Protein AF-A2GH22-F1 (afdb_monomer_lite)

InterPro domains:
  IPR027417 P-loop containing nucleoside triphosphate hydrolase [G3DSA:3.40.50.300] (2-87)
  IPR027417 P-loop containing nucleoside triphosphate hydrolase [SSF52540] (14-81)

Structure (mmCIF, N/CA/C/O backbone):
data_AF-A2GH22-F1
#
_entry.id   AF-A2GH22-F1
#
loop_
_atom_site.group_PDB
_atom_site.id
_atom_site.type_symbol
_atom_site.label_atom_id
_atom_site.label_alt_id
_atom_site.label_comp_id
_atom_site.label_asym_id
_atom_site.label_entity_id
_atom_site.label_seq_id
_atom_site.pdbx_PDB_ins_code
_atom_site.Cartn_x
_atom_site.Cartn_y
_atom_site.Cartn_z
_atom_site.occupancy
_atom_site.B_iso_or_equiv
_atom_site.auth_seq_id
_atom_site.auth_comp_id
_atom_site.auth_asym_id
_atom_site.auth_atom_id
_atom_site.pdbx_PDB_model_num
ATOM 1 N N . MET A 1 1 ? -22.115 -26.034 -25.416 1.00 65.81 1 MET A N 1
ATOM 2 C CA . MET A 1 1 ? -21.297 -27.022 -24.655 1.00 65.81 1 MET A CA 1
ATOM 3 C C . MET A 1 1 ? -20.200 -26.352 -23.821 1.00 65.81 1 MET A C 1
ATOM 5 O O . MET A 1 1 ? -19.959 -26.804 -22.709 1.00 65.81 1 MET A O 1
ATOM 9 N N . LEU A 1 2 ? -19.567 -25.279 -24.317 1.00 79.56 2 LEU A N 1
ATOM 10 C CA . LEU A 1 2 ? -18.531 -24.520 -23.602 1.00 79.56 2 LEU A CA 1
ATOM 11 C C . LEU A 1 2 ? -19.093 -23.673 -22.444 1.00 79.56 2 LEU A C 1
ATOM 13 O O . LEU A 1 2 ? -18.589 -23.740 -21.332 1.00 79.56 2 LEU A O 1
ATOM 17 N N . GLU A 1 3 ? -20.215 -22.991 -22.674 1.00 86.94 3 GLU A N 1
ATOM 18 C CA . GLU A 1 3 ? -20.905 -22.173 -21.661 1.00 86.94 3 GLU A CA 1
ATOM 19 C C . GLU A 1 3 ? -21.312 -22.981 -20.427 1.00 86.94 3 GLU A C 1
ATOM 21 O O . GLU A 1 3 ? -21.171 -22.522 -19.302 1.00 86.94 3 GLU A O 1
ATOM 26 N N . LYS A 1 4 ? -21.741 -24.234 -20.625 1.00 89.12 4 LYS A N 1
ATOM 27 C CA . LYS A 1 4 ? -22.093 -25.135 -19.521 1.00 89.12 4 LYS A CA 1
ATOM 28 C C . LYS A 1 4 ? -20.871 -25.492 -18.666 1.00 89.12 4 LYS A C 1
ATOM 30 O O . LYS A 1 4 ? -20.987 -25.596 -17.453 1.00 89.12 4 LYS A O 1
ATOM 35 N N . LYS A 1 5 ? -19.696 -25.638 -19.293 1.00 90.56 5 LYS A N 1
ATOM 36 C CA . LYS A 1 5 ? -18.432 -25.867 -18.579 1.00 90.56 5 LYS A CA 1
ATOM 37 C C . LYS A 1 5 ? -17.989 -24.625 -17.806 1.00 90.56 5 LYS A C 1
ATOM 39 O O . LYS A 1 5 ? -17.493 -24.777 -16.698 1.00 90.56 5 LYS A O 1
ATOM 44 N N . PHE A 1 6 ? -18.181 -23.427 -18.359 1.00 91.88 6 PHE A N 1
ATOM 45 C CA . PHE A 1 6 ? -17.897 -22.176 -17.648 1.00 91.88 6 PHE A CA 1
ATOM 46 C C . PHE A 1 6 ? -18.838 -21.979 -16.462 1.00 91.88 6 PHE A C 1
ATOM 48 O O . PHE A 1 6 ? -18.357 -21.783 -15.355 1.00 91.88 6 PHE A O 1
ATOM 55 N N . ALA A 1 7 ? -20.139 -22.209 -16.643 1.00 92.12 7 ALA A N 1
ATOM 56 C CA . ALA A 1 7 ? -21.105 -22.162 -15.549 1.00 92.12 7 ALA A CA 1
ATOM 57 C C . ALA A 1 7 ? -20.782 -23.171 -14.428 1.00 92.12 7 ALA A C 1
ATOM 59 O O . ALA A 1 7 ? -20.909 -22.852 -13.248 1.00 92.12 7 ALA A O 1
ATOM 60 N N . ASP A 1 8 ? -20.322 -24.381 -14.769 1.00 94.50 8 ASP A N 1
ATOM 61 C CA . ASP A 1 8 ? -19.878 -25.364 -13.771 1.00 94.50 8 ASP A CA 1
ATOM 62 C C . ASP A 1 8 ? -18.601 -24.927 -13.034 1.00 94.50 8 ASP A C 1
ATOM 64 O O . ASP A 1 8 ? -18.435 -25.237 -11.850 1.00 94.50 8 ASP A O 1
ATOM 68 N N . ILE A 1 9 ? -17.690 -24.221 -13.711 1.00 89.25 9 ILE A N 1
ATOM 69 C CA . ILE A 1 9 ? -16.501 -23.627 -13.087 1.00 89.25 9 ILE A CA 1
ATOM 70 C C . ILE A 1 9 ? -16.928 -22.509 -12.136 1.00 89.25 9 ILE A C 1
ATOM 72 O O . ILE A 1 9 ? -16.561 -22.562 -10.963 1.00 89.25 9 ILE A O 1
ATOM 76 N N . ASP A 1 10 ? -17.760 -21.574 -12.590 1.00 88.31 10 ASP A N 1
ATOM 77 C CA . ASP A 1 10 ? -18.257 -20.466 -11.773 1.00 88.31 10 ASP A CA 1
ATOM 78 C C . ASP A 1 10 ? -18.941 -20.991 -10.515 1.00 88.31 10 ASP A C 1
ATOM 80 O O . ASP A 1 10 ? -18.599 -20.589 -9.407 1.00 88.31 10 ASP A O 1
ATOM 84 N N . LYS A 1 11 ? -19.798 -22.008 -10.653 1.00 94.56 11 LYS A N 1
ATOM 85 C CA . LYS A 1 11 ? -20.489 -22.642 -9.526 1.00 94.56 11 LYS A CA 1
ATOM 86 C C . LYS A 1 11 ? -19.530 -23.317 -8.540 1.00 94.56 11 LYS A C 1
ATOM 88 O O . LYS A 1 11 ? -19.778 -23.332 -7.333 1.00 94.56 11 LYS A O 1
ATOM 93 N N . LYS A 1 12 ? -18.419 -23.893 -9.014 1.00 92.44 12 LYS A N 1
ATOM 94 C CA . LYS A 1 12 ? -17.368 -24.436 -8.132 1.00 92.44 12 LYS A CA 1
ATOM 95 C C . LYS A 1 12 ? -16.658 -23.322 -7.371 1.00 92.44 12 LYS A C 1
ATOM 97 O O . LYS A 1 12 ? -16.458 -23.466 -6.166 1.00 92.44 12 LYS A O 1
ATOM 102 N N . PHE A 1 13 ? -16.322 -22.224 -8.042 1.00 89.50 13 PHE A N 1
ATOM 103 C CA . PHE A 1 13 ? -15.709 -21.061 -7.406 1.00 89.50 13 PHE A 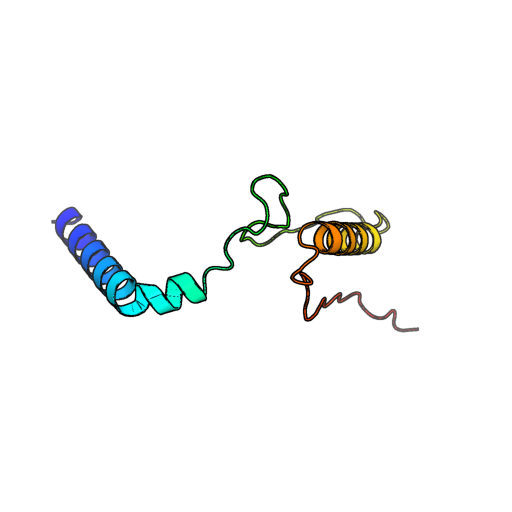CA 1
ATOM 104 C C . PHE A 1 13 ? -16.655 -20.408 -6.399 1.00 89.50 13 PHE A C 1
ATOM 106 O O . PHE A 1 13 ? -16.243 -20.158 -5.272 1.00 89.50 13 PHE A O 1
ATOM 113 N N . GLU A 1 14 ? -17.934 -20.248 -6.730 1.00 91.50 14 GLU A N 1
ATOM 114 C CA . GLU A 1 14 ? -18.965 -19.733 -5.826 1.00 91.50 14 GLU A CA 1
ATOM 115 C C . GLU A 1 14 ? -19.095 -20.591 -4.565 1.00 91.50 14 GLU A C 1
ATOM 117 O O . GLU A 1 14 ? -19.133 -20.076 -3.451 1.00 91.50 14 GLU A O 1
ATOM 122 N N . ASN A 1 15 ? -19.091 -21.919 -4.711 1.00 92.12 15 ASN A N 1
ATOM 123 C CA . ASN A 1 15 ? -19.129 -22.834 -3.573 1.00 92.12 15 ASN A CA 1
ATOM 124 C C . ASN A 1 15 ? -17.889 -22.704 -2.678 1.00 92.12 15 ASN A C 1
ATOM 126 O O . ASN A 1 15 ? -18.007 -22.766 -1.453 1.00 92.12 15 ASN A O 1
ATOM 130 N N . VAL A 1 16 ? -16.701 -22.529 -3.264 1.00 86.56 16 VAL A N 1
ATOM 131 C CA . VAL A 1 16 ? -15.456 -22.312 -2.511 1.00 86.56 16 VAL A CA 1
ATOM 132 C C . VAL A 1 16 ? -15.468 -20.947 -1.822 1.00 86.56 16 VAL A C 1
ATOM 134 O O . VAL A 1 16 ? -15.131 -20.874 -0.640 1.00 86.56 16 VAL A O 1
ATOM 137 N N . LEU A 1 17 ? -15.905 -19.893 -2.515 1.00 82.44 17 LEU A N 1
ATOM 138 C CA . LEU A 1 17 ? -16.057 -18.545 -1.970 1.00 82.44 17 LEU A CA 1
ATOM 139 C C . LEU A 1 17 ? -17.043 -18.542 -0.803 1.00 82.44 17 LEU A C 1
ATOM 141 O O . LEU A 1 17 ? -16.697 -18.067 0.270 1.00 82.44 17 LEU A O 1
ATOM 145 N N . ASN A 1 18 ? -18.220 -19.150 -0.960 1.00 86.06 18 ASN A N 1
ATOM 146 C CA . ASN A 1 18 ? -19.241 -19.220 0.085 1.00 86.06 18 ASN A CA 1
ATOM 147 C C . ASN A 1 18 ? -18.769 -20.023 1.305 1.00 86.06 18 ASN A C 1
ATOM 149 O O . ASN A 1 18 ? -18.923 -19.566 2.437 1.00 86.06 18 ASN A O 1
ATOM 153 N N . LYS A 1 19 ? -18.125 -21.181 1.097 1.00 91.94 19 LYS A N 1
ATOM 154 C CA . LYS A 1 19 ? -17.562 -21.991 2.195 1.00 91.94 19 LYS A CA 1
ATOM 155 C C . LYS A 1 19 ? -16.465 -21.263 2.968 1.00 91.94 19 LYS A C 1
ATOM 157 O O . LYS A 1 19 ? -16.325 -21.473 4.170 1.00 91.94 19 LYS A O 1
ATOM 162 N N . ASN A 1 20 ? -15.688 -20.419 2.292 1.00 85.56 20 ASN A N 1
ATOM 163 C CA . ASN A 1 20 ? -14.568 -19.694 2.890 1.00 85.56 20 ASN A CA 1
ATOM 164 C C . ASN A 1 20 ? -14.871 -18.212 3.129 1.00 85.56 20 ASN A C 1
ATOM 166 O O . ASN A 1 20 ? -13.961 -17.472 3.493 1.00 85.56 20 ASN A O 1
ATOM 170 N N . LYS A 1 21 ? -16.128 -17.779 2.976 1.00 81.25 21 LYS A N 1
ATOM 171 C CA . LYS A 1 21 ? -16.523 -16.366 2.919 1.00 81.25 21 LYS A CA 1
ATOM 172 C C . LYS A 1 21 ? -15.989 -15.568 4.097 1.00 81.25 21 LYS A C 1
ATOM 174 O O . LYS A 1 21 ? -15.299 -14.584 3.900 1.00 81.25 21 LYS A O 1
ATOM 179 N N . ARG A 1 22 ? -16.172 -16.078 5.314 1.00 77.62 22 ARG A N 1
ATOM 180 C CA . ARG A 1 22 ? -15.688 -15.440 6.546 1.00 77.62 22 ARG A CA 1
ATOM 181 C C . ARG A 1 22 ? -14.157 -15.367 6.637 1.00 77.62 22 ARG A C 1
ATOM 183 O O . ARG A 1 22 ? -13.623 -14.396 7.154 1.00 77.62 22 ARG A O 1
ATOM 190 N N . LYS A 1 23 ? -13.433 -16.376 6.132 1.00 75.44 23 LYS A N 1
ATOM 191 C CA . LYS A 1 23 ? -11.959 -16.339 6.066 1.00 75.44 23 LYS A CA 1
ATOM 192 C C . LYS A 1 23 ? -11.483 -15.337 5.020 1.00 75.44 23 LYS A C 1
ATOM 194 O O . LYS A 1 23 ? -10.522 -14.628 5.272 1.00 75.44 23 LYS A O 1
ATOM 199 N N . LEU A 1 24 ? -12.164 -15.274 3.879 1.00 71.12 24 LEU A N 1
ATOM 200 C CA . LEU A 1 24 ? -11.866 -14.339 2.800 1.00 71.12 24 LEU A CA 1
ATOM 201 C C . LEU A 1 24 ? -12.199 -12.898 3.197 1.00 71.12 24 LEU A C 1
ATOM 203 O O . LEU A 1 24 ? -11.389 -12.023 2.955 1.00 71.12 24 LEU A O 1
ATOM 207 N N . GLU A 1 25 ? -13.324 -12.652 3.865 1.00 68.62 25 GLU A N 1
ATOM 208 C CA . GLU A 1 25 ? -13.704 -11.342 4.416 1.00 68.62 25 GLU A CA 1
ATOM 209 C C . GLU A 1 25 ? -12.729 -10.863 5.496 1.00 68.62 25 GLU A C 1
ATOM 211 O O . GLU A 1 25 ? -12.428 -9.677 5.559 1.00 68.62 25 GLU A O 1
ATOM 216 N N . ASN A 1 26 ? -12.204 -11.778 6.316 1.00 66.25 26 ASN A N 1
ATOM 217 C CA . ASN A 1 26 ? -11.172 -11.460 7.305 1.00 66.25 26 ASN A CA 1
ATOM 218 C C . ASN A 1 26 ? -9.772 -11.310 6.686 1.00 66.25 26 ASN A C 1
ATOM 220 O O . ASN A 1 26 ? -8.922 -10.652 7.271 1.00 66.25 26 ASN A O 1
ATOM 224 N N . ALA A 1 27 ? -9.521 -11.938 5.534 1.00 63.78 27 ALA A N 1
ATOM 225 C CA . ALA A 1 27 ? -8.281 -11.792 4.770 1.00 63.78 27 ALA A CA 1
ATOM 226 C C . ALA A 1 27 ? -8.318 -10.588 3.814 1.00 63.78 27 ALA A C 1
ATOM 228 O O . ALA A 1 27 ? -7.280 -10.154 3.319 1.00 63.78 27 ALA A O 1
ATOM 229 N N . GLN A 1 28 ? -9.505 -10.048 3.530 1.00 59.06 28 GLN A N 1
ATOM 230 C CA . GLN A 1 28 ? -9.665 -8.805 2.795 1.00 59.06 28 GLN A CA 1
ATOM 231 C C . GLN A 1 28 ? -9.198 -7.656 3.682 1.00 59.06 28 GLN A C 1
ATOM 233 O O . GLN A 1 28 ? -9.759 -7.402 4.744 1.00 59.06 28 GLN A O 1
ATOM 238 N N . ILE A 1 29 ? -8.209 -6.913 3.196 1.00 62.38 29 ILE A N 1
ATOM 239 C CA . ILE A 1 29 ? -7.576 -5.785 3.892 1.00 62.38 29 ILE A CA 1
ATOM 240 C C . ILE A 1 29 ? -8.516 -4.560 3.979 1.00 62.38 29 ILE A C 1
ATOM 242 O O . ILE A 1 29 ? -8.031 -3.470 3.926 1.00 62.38 29 ILE A O 1
ATOM 246 N N . LYS A 1 30 ? -9.854 -4.672 4.056 1.00 61.69 30 LYS A N 1
ATOM 247 C CA . LYS A 1 30 ? -10.853 -3.561 3.987 1.00 61.69 30 LYS A CA 1
ATOM 248 C C . LYS A 1 30 ? -10.289 -2.117 3.878 1.00 61.69 30 LYS A C 1
ATOM 250 O O . LYS A 1 30 ? -9.706 -1.648 4.853 1.00 61.69 30 LYS A O 1
ATOM 255 N N . PRO A 1 31 ? -10.535 -1.396 2.762 1.00 60.75 31 PRO A N 1
ATOM 256 C CA . PRO A 1 31 ? -10.040 -0.034 2.578 1.00 60.75 31 PRO A CA 1
ATOM 257 C C . PRO A 1 31 ? -10.311 0.823 3.811 1.00 60.75 31 PRO A C 1
ATOM 259 O O . PRO A 1 31 ? -11.450 0.912 4.266 1.00 60.75 31 PRO A O 1
ATOM 262 N N . ILE A 1 32 ? -9.259 1.421 4.352 1.00 63.06 32 ILE A N 1
ATOM 263 C CA . ILE A 1 32 ? -9.318 2.157 5.617 1.00 63.06 32 ILE A CA 1
ATOM 264 C C . ILE A 1 32 ? -9.736 3.612 5.353 1.00 63.06 32 ILE A C 1
ATOM 266 O O . ILE A 1 32 ? -10.275 4.283 6.226 1.00 63.06 32 ILE A O 1
ATOM 270 N N . HIS A 1 33 ? -9.557 4.095 4.117 1.00 70.12 33 HIS A N 1
ATOM 271 C CA . HIS A 1 33 ? -10.059 5.397 3.692 1.00 70.12 33 HIS A CA 1
ATOM 272 C C . HIS A 1 33 ? -10.581 5.361 2.251 1.00 70.12 33 HIS A C 1
ATOM 274 O O . HIS A 1 33 ? -9.885 4.937 1.327 1.00 70.12 33 HIS A O 1
ATOM 280 N N . ASP A 1 34 ? -11.783 5.900 2.036 1.00 65.94 34 ASP A N 1
ATOM 281 C CA . ASP A 1 34 ? -12.487 5.830 0.748 1.00 65.94 34 ASP A CA 1
ATOM 282 C C . ASP A 1 34 ? -11.753 6.542 -0.396 1.00 65.94 34 ASP A C 1
ATOM 284 O O . ASP A 1 34 ? -11.897 6.172 -1.559 1.00 65.94 34 ASP A O 1
ATOM 288 N N . LYS A 1 35 ? -10.961 7.575 -0.083 1.00 66.94 35 LYS A N 1
ATOM 289 C CA . LYS A 1 35 ? -10.342 8.462 -1.088 1.00 66.94 35 LYS A CA 1
ATOM 290 C C . LYS A 1 35 ? -8.817 8.478 -1.086 1.00 66.94 35 LYS A C 1
ATOM 292 O O . LYS A 1 35 ? -8.227 9.116 -1.954 1.00 66.94 35 LYS A O 1
ATOM 297 N N . PHE A 1 36 ? -8.164 7.842 -0.111 1.00 71.38 36 PHE A N 1
ATOM 298 C CA . PHE A 1 36 ? -6.705 7.902 -0.024 1.00 71.38 36 PHE A CA 1
ATOM 299 C C . PHE A 1 36 ? -6.136 6.678 -0.717 1.00 71.38 36 PHE A C 1
ATOM 301 O O . PHE A 1 36 ? -6.318 5.558 -0.251 1.00 71.38 36 PHE A O 1
ATOM 308 N N . LEU A 1 37 ? -5.459 6.907 -1.840 1.00 66.06 37 LEU A N 1
ATOM 309 C CA . LEU A 1 37 ? -5.060 5.861 -2.781 1.00 66.06 37 LEU A CA 1
ATOM 310 C C . LEU A 1 37 ? -4.260 4.727 -2.121 1.00 66.06 37 LEU A C 1
ATOM 312 O O . LEU A 1 37 ? -4.419 3.566 -2.473 1.00 66.06 37 LEU A O 1
ATOM 316 N N . PHE A 1 38 ? -3.428 5.068 -1.135 1.00 68.25 38 PHE A N 1
ATOM 317 C CA . PHE A 1 38 ? -2.559 4.111 -0.453 1.00 68.25 38 PHE A CA 1
ATOM 318 C C . PHE A 1 38 ? -3.233 3.414 0.743 1.00 68.25 38 PHE A C 1
ATOM 320 O O . PHE A 1 38 ? -2.682 2.448 1.257 1.00 68.25 38 PHE A O 1
ATOM 327 N N . ALA A 1 39 ? -4.402 3.888 1.186 1.00 65.69 39 ALA A N 1
ATOM 328 C CA . ALA A 1 39 ? -5.205 3.275 2.250 1.00 65.69 39 ALA A CA 1
ATOM 329 C C . ALA A 1 39 ? -6.309 2.355 1.691 1.00 65.69 39 ALA A C 1
ATOM 331 O O . ALA A 1 39 ? -7.251 2.000 2.402 1.00 65.69 39 ALA A O 1
ATOM 332 N N . GLN A 1 40 ? -6.211 1.988 0.410 1.00 63.34 40 GLN A N 1
ATOM 333 C CA . GLN A 1 40 ? -7.061 0.993 -0.236 1.00 63.34 40 GLN A CA 1
ATOM 334 C C . GLN A 1 40 ? -6.310 -0.330 -0.434 1.00 63.34 40 GLN A C 1
ATOM 336 O O . GLN A 1 40 ? -5.081 -0.366 -0.492 1.00 63.34 40 GLN A O 1
ATOM 341 N N . ASN A 1 41 ? -7.060 -1.422 -0.589 1.00 62.28 41 ASN A N 1
ATOM 342 C CA . ASN A 1 41 ? -6.496 -2.745 -0.867 1.00 62.28 41 ASN A CA 1
ATOM 343 C C . ASN A 1 41 ? -5.804 -2.748 -2.220 1.00 62.28 41 ASN A C 1
ATOM 345 O O . ASN A 1 41 ? -6.469 -2.640 -3.249 1.00 62.28 41 ASN A O 1
ATOM 349 N N . GLY A 1 42 ? -4.488 -2.938 -2.236 1.00 66.19 42 GLY A N 1
ATOM 350 C CA . GLY A 1 42 ? -3.766 -3.050 -3.492 1.00 66.19 42 GLY A CA 1
ATOM 351 C C . GLY A 1 42 ? -2.255 -3.086 -3.346 1.00 66.19 42 GLY A C 1
ATOM 352 O O . GLY A 1 42 ? -1.692 -2.883 -2.273 1.00 66.19 42 GLY A O 1
ATOM 353 N N . ILE A 1 43 ? -1.597 -3.343 -4.473 1.00 69.38 43 ILE A N 1
ATOM 354 C CA . ILE A 1 43 ? -0.149 -3.222 -4.624 1.00 69.38 43 ILE A CA 1
ATOM 355 C C . ILE A 1 43 ? 0.117 -1.862 -5.264 1.00 69.38 43 ILE A C 1
ATOM 357 O O . ILE A 1 43 ? -0.402 -1.587 -6.345 1.00 69.38 43 ILE A O 1
ATOM 361 N N . THR A 1 44 ? 0.940 -1.026 -4.625 1.00 73.31 44 THR A N 1
ATOM 362 C CA . THR A 1 44 ? 1.354 0.262 -5.197 1.00 73.31 44 THR A CA 1
ATOM 363 C C . THR A 1 44 ? 2.836 0.262 -5.554 1.00 73.31 44 THR A C 1
ATOM 365 O O . THR A 1 44 ? 3.693 0.042 -4.698 1.00 73.31 44 THR A O 1
ATOM 368 N N . GLY A 1 45 ? 3.142 0.538 -6.823 1.00 75.56 45 GLY A N 1
ATOM 369 C CA . GLY A 1 45 ? 4.508 0.677 -7.326 1.00 75.56 45 GLY A CA 1
ATOM 370 C C . GLY A 1 45 ? 4.884 2.137 -7.566 1.00 75.56 45 GLY A C 1
ATOM 371 O O . GLY A 1 45 ? 4.167 2.852 -8.263 1.00 75.56 45 GLY A O 1
ATOM 372 N N . LEU A 1 46 ? 6.029 2.571 -7.032 1.00 79.94 46 LEU A N 1
ATOM 373 C CA . LEU A 1 46 ? 6.625 3.873 -7.337 1.00 79.94 46 LEU A CA 1
ATOM 374 C C . LEU A 1 46 ? 7.801 3.695 -8.307 1.00 79.94 46 LEU A C 1
ATOM 376 O O . LEU A 1 46 ? 8.898 3.302 -7.908 1.00 79.94 46 LEU A O 1
ATOM 380 N N . ILE A 1 47 ? 7.582 4.007 -9.584 1.00 82.69 47 ILE A N 1
ATOM 381 C CA . ILE A 1 47 ? 8.607 3.922 -10.634 1.00 82.69 47 ILE A CA 1
ATOM 382 C C . ILE A 1 47 ? 9.131 5.329 -10.917 1.00 82.69 47 ILE A C 1
ATOM 384 O O . ILE A 1 47 ? 8.389 6.187 -11.387 1.00 82.69 47 ILE A O 1
ATOM 388 N N . ALA A 1 48 ? 10.407 5.578 -10.620 1.00 82.56 48 ALA A N 1
ATOM 389 C CA . ALA A 1 48 ? 11.033 6.878 -10.848 1.00 82.56 48 ALA A CA 1
ATOM 390 C C . ALA A 1 48 ? 12.567 6.767 -10.999 1.00 82.56 48 ALA A C 1
ATOM 392 O O . ALA A 1 48 ? 13.157 5.816 -10.461 1.00 82.56 48 ALA A O 1
ATOM 393 N N . PRO A 1 49 ? 13.236 7.731 -11.668 1.00 88.06 49 PRO A N 1
ATOM 394 C CA . PRO A 1 49 ? 14.689 7.724 -11.872 1.00 88.06 49 PRO A CA 1
ATOM 395 C C . PRO A 1 49 ? 15.511 7.657 -10.569 1.00 88.06 49 PRO A C 1
ATOM 397 O O . PRO A 1 49 ? 15.013 8.019 -9.497 1.00 88.06 49 PRO A O 1
ATOM 400 N N . PRO A 1 50 ? 16.778 7.202 -10.600 1.00 87.12 50 PRO A N 1
ATOM 401 C CA . PRO A 1 50 ? 17.689 7.322 -9.458 1.00 87.12 50 PRO A CA 1
ATOM 402 C C . PRO A 1 50 ? 17.760 8.767 -8.935 1.00 87.12 50 PRO A C 1
ATOM 404 O O . PRO A 1 50 ? 17.709 9.712 -9.713 1.00 87.12 50 PRO A O 1
ATOM 407 N N . GLY A 1 51 ? 17.823 8.949 -7.612 1.00 85.44 51 GLY A N 1
ATOM 408 C CA . GLY A 1 51 ? 17.858 10.282 -6.989 1.00 85.44 51 GLY A CA 1
ATOM 409 C C . GLY A 1 51 ? 16.511 11.015 -6.888 1.00 85.44 51 GLY A C 1
ATOM 410 O O . GLY A 1 51 ? 16.437 12.043 -6.229 1.00 85.44 51 GLY A O 1
ATOM 411 N N . SER A 1 52 ? 15.415 10.476 -7.433 1.00 87.56 52 SER A N 1
ATOM 412 C CA . SER A 1 52 ? 14.090 11.125 -7.419 1.00 87.56 52 SER A CA 1
ATOM 413 C C . SER A 1 52 ? 13.374 11.152 -6.054 1.00 87.56 52 SER A C 1
ATOM 415 O O . SER A 1 52 ? 12.171 11.390 -5.999 1.00 87.56 52 SER A O 1
ATOM 417 N N . GLY A 1 53 ? 14.058 10.805 -4.961 1.00 87.62 53 GLY A N 1
ATOM 418 C CA . GLY A 1 53 ? 13.467 10.814 -3.621 1.00 87.62 53 GLY A CA 1
ATOM 419 C C . GLY A 1 53 ? 12.478 9.680 -3.320 1.00 87.62 53 GLY A C 1
ATOM 420 O O . GLY A 1 53 ? 11.684 9.827 -2.400 1.00 87.62 53 GLY A O 1
ATOM 421 N N . LYS A 1 54 ? 12.528 8.538 -4.027 1.00 86.69 54 LYS A N 1
ATOM 422 C CA . LYS A 1 54 ? 11.603 7.397 -3.814 1.00 86.69 54 LYS A CA 1
ATOM 423 C C . LYS A 1 54 ? 11.430 7.011 -2.342 1.00 86.69 54 LYS A C 1
ATOM 425 O O . LYS A 1 54 ? 10.304 6.872 -1.879 1.00 86.69 54 LYS A O 1
ATOM 430 N N . THR A 1 55 ? 12.532 6.886 -1.601 1.00 85.94 55 THR A N 1
ATOM 431 C CA . THR A 1 55 ? 12.506 6.565 -0.165 1.00 85.94 55 THR A CA 1
ATOM 432 C C . THR A 1 55 ? 11.773 7.633 0.641 1.00 85.94 55 THR A C 1
ATOM 434 O O . THR A 1 55 ? 10.915 7.304 1.451 1.00 85.94 55 THR A O 1
ATOM 437 N N . PHE A 1 56 ? 12.053 8.913 0.383 1.00 87.25 56 PHE A N 1
ATOM 438 C CA . PHE A 1 56 ? 11.352 10.021 1.031 1.00 87.25 56 PHE A CA 1
ATOM 439 C C . PHE A 1 56 ? 9.851 9.992 0.717 1.00 87.25 56 PHE A C 1
ATOM 441 O O . PHE A 1 56 ? 9.033 10.163 1.615 1.00 87.25 56 PHE A O 1
ATOM 448 N N . THR A 1 57 ? 9.478 9.720 -0.535 1.00 85.31 57 THR A N 1
ATOM 449 C CA . THR A 1 57 ? 8.079 9.589 -0.954 1.00 85.31 57 THR A CA 1
ATOM 450 C C . THR A 1 57 ? 7.371 8.450 -0.220 1.00 85.31 57 THR A C 1
ATOM 452 O O . THR A 1 57 ? 6.289 8.679 0.313 1.00 85.31 57 THR A O 1
ATOM 455 N N . TYR A 1 58 ? 7.987 7.265 -0.124 1.00 83.31 58 TYR A N 1
ATOM 456 C CA . TYR A 1 58 ? 7.436 6.139 0.640 1.00 83.31 58 TYR A CA 1
ATOM 457 C C . TYR A 1 58 ? 7.262 6.480 2.123 1.00 83.31 58 TYR A C 1
ATOM 459 O O . TYR A 1 58 ? 6.191 6.250 2.676 1.00 83.31 58 TYR A O 1
ATOM 467 N N . LEU A 1 59 ? 8.277 7.073 2.757 1.00 84.81 59 LEU A N 1
ATOM 468 C CA . LEU A 1 59 ? 8.212 7.457 4.171 1.00 84.81 59 LEU A CA 1
ATOM 469 C C . LEU A 1 59 ? 7.149 8.528 4.427 1.00 84.81 59 LEU A C 1
ATOM 471 O O . LEU A 1 59 ? 6.403 8.433 5.397 1.00 84.81 59 LEU A O 1
ATOM 475 N N . LYS A 1 60 ? 7.030 9.520 3.538 1.00 86.19 60 LYS A N 1
ATOM 476 C CA . LYS A 1 60 ? 5.983 10.542 3.618 1.00 86.19 60 LYS A CA 1
ATOM 477 C C . LYS A 1 60 ? 4.594 9.917 3.509 1.00 86.19 60 LYS A C 1
ATOM 479 O O . LYS A 1 60 ? 3.725 10.263 4.299 1.00 86.19 60 LYS A O 1
ATOM 484 N N . MET A 1 61 ? 4.390 9.002 2.561 1.00 81.38 61 MET A N 1
ATOM 485 C CA . MET A 1 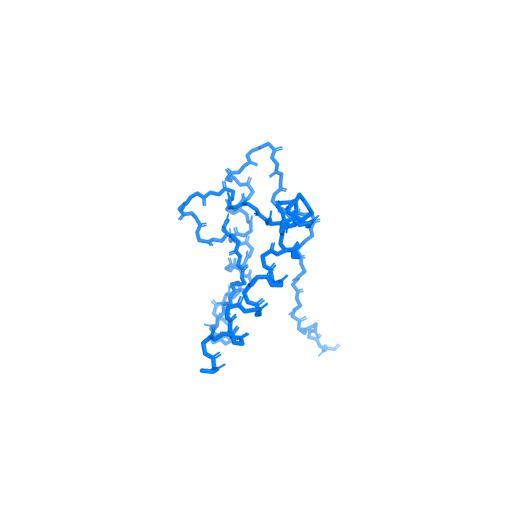61 ? 3.120 8.284 2.414 1.00 81.38 61 MET A CA 1
ATOM 486 C C . MET A 1 61 ? 2.809 7.451 3.656 1.00 81.38 61 MET A C 1
ATOM 488 O O . MET A 1 61 ? 1.677 7.480 4.125 1.00 81.38 61 MET A O 1
ATOM 492 N N . ALA A 1 62 ? 3.815 6.779 4.221 1.00 78.44 62 ALA A N 1
ATOM 493 C CA . ALA A 1 62 ? 3.642 5.990 5.430 1.00 78.44 62 ALA A CA 1
ATOM 494 C C . ALA A 1 62 ? 3.252 6.857 6.640 1.00 78.44 62 ALA A C 1
ATOM 496 O O . ALA A 1 62 ? 2.329 6.515 7.372 1.00 78.44 62 ALA A O 1
ATOM 497 N N . ALA A 1 63 ? 3.899 8.014 6.812 1.00 81.00 63 ALA A N 1
ATOM 498 C CA . ALA A 1 63 ? 3.552 8.977 7.855 1.00 81.00 63 ALA A CA 1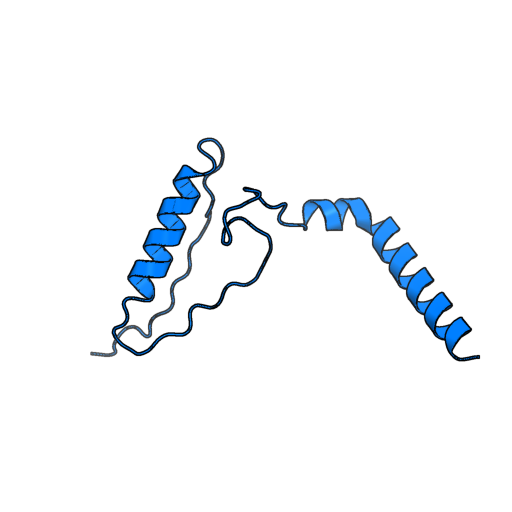
ATOM 499 C C . ALA A 1 63 ? 2.144 9.560 7.654 1.00 81.00 63 ALA A C 1
ATOM 501 O O . ALA A 1 63 ? 1.365 9.616 8.594 1.00 81.00 63 ALA A O 1
ATOM 502 N N . GLN A 1 64 ? 1.782 9.928 6.420 1.00 80.19 64 GLN A N 1
ATOM 503 C CA . GLN A 1 64 ? 0.435 10.413 6.106 1.00 80.19 64 GLN A CA 1
ATOM 504 C C . GLN A 1 64 ? -0.645 9.374 6.415 1.00 80.19 64 GLN A C 1
ATOM 506 O O . GLN A 1 64 ? -1.738 9.762 6.802 1.00 80.19 64 GLN A O 1
ATOM 511 N N . GLN A 1 65 ? -0.356 8.078 6.263 1.00 75.00 65 GLN A N 1
ATOM 512 C CA . GLN A 1 65 ? -1.301 7.022 6.628 1.00 75.00 65 GLN A CA 1
ATOM 513 C C . GLN A 1 65 ? -1.510 6.879 8.129 1.00 75.00 65 GLN A C 1
ATOM 515 O O . GLN A 1 65 ? -2.633 6.618 8.540 1.00 75.00 65 GLN A O 1
ATOM 520 N N . GLN A 1 66 ? -0.471 7.074 8.943 1.00 74.44 66 GLN A N 1
ATOM 521 C CA . GLN A 1 66 ? -0.609 7.026 10.403 1.00 74.44 66 GLN A CA 1
ATOM 522 C C . GLN A 1 66 ? -1.609 8.075 10.918 1.00 74.44 66 GLN A C 1
ATOM 524 O O . GLN A 1 66 ? -2.340 7.805 11.861 1.00 74.44 66 GLN A O 1
ATOM 529 N N . GLU A 1 67 ? -1.716 9.224 10.247 1.00 77.69 67 GLU A N 1
ATOM 530 C CA . GLU A 1 67 ? -2.683 10.278 10.589 1.00 77.69 67 GLU A CA 1
ATOM 531 C C . GLU A 1 67 ? -4.119 9.993 10.094 1.00 77.69 67 GLU A C 1
ATOM 533 O O . GLU A 1 67 ? -5.043 10.724 10.441 1.00 77.69 67 GLU A O 1
ATOM 538 N N . LEU A 1 68 ? -4.338 8.973 9.249 1.00 74.50 68 LEU A N 1
ATOM 539 C CA . LEU A 1 68 ? -5.667 8.673 8.687 1.00 74.50 68 LEU A CA 1
ATOM 540 C C . LEU A 1 68 ? -6.548 7.826 9.614 1.00 74.50 68 LEU A C 1
ATOM 542 O O . LEU A 1 68 ? -7.770 7.882 9.486 1.00 74.50 68 LEU A O 1
ATOM 546 N N . ASP A 1 69 ? -5.955 7.050 10.521 1.00 68.75 69 ASP A N 1
ATOM 547 C CA . ASP A 1 69 ? -6.673 6.292 11.550 1.00 68.75 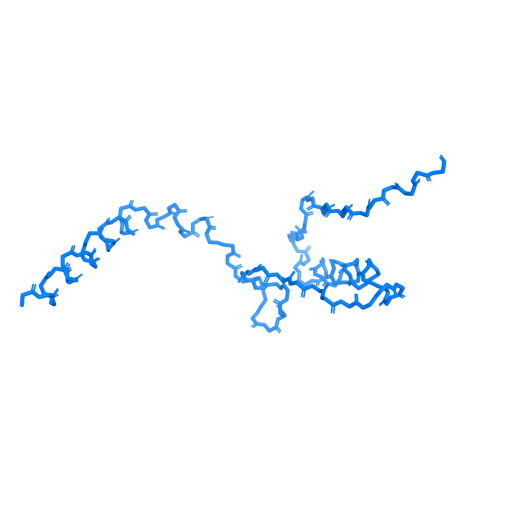69 ASP A CA 1
ATOM 548 C C . ASP A 1 69 ? -5.955 6.450 12.896 1.00 68.75 69 ASP A C 1
ATOM 550 O O . ASP A 1 69 ? -5.088 5.660 13.263 1.00 68.75 69 ASP A O 1
ATOM 554 N N . GLU A 1 70 ? -6.351 7.481 13.651 1.00 64.44 70 GLU A N 1
ATOM 555 C CA . GLU A 1 70 ? -5.803 7.799 14.980 1.00 64.44 70 GLU A CA 1
ATOM 556 C C . GLU A 1 70 ? -5.914 6.637 15.985 1.00 64.44 70 GLU A C 1
ATOM 558 O O . GLU A 1 70 ? -5.231 6.634 17.010 1.00 64.44 70 GLU A O 1
ATOM 563 N N . LYS A 1 71 ? -6.799 5.660 15.736 1.00 67.88 71 LYS A N 1
ATOM 564 C CA . LYS A 1 71 ? -7.057 4.548 16.659 1.00 67.88 71 LYS A CA 1
ATOM 565 C C . LYS A 1 71 ? -6.270 3.292 16.312 1.00 67.88 71 LYS A C 1
ATOM 567 O O . LYS A 1 71 ? -6.016 2.501 17.220 1.00 67.88 71 LYS A O 1
ATOM 572 N N . ASN A 1 72 ? -5.892 3.098 15.048 1.00 65.12 72 ASN A N 1
ATOM 573 C CA . ASN A 1 72 ? -5.193 1.899 14.593 1.00 65.12 72 ASN A CA 1
ATOM 574 C C . ASN A 1 72 ? -3.958 2.278 13.758 1.00 65.12 72 ASN A C 1
ATOM 576 O O . ASN A 1 72 ? -4.103 2.628 12.585 1.00 65.12 72 ASN A O 1
ATOM 580 N N . PRO A 1 73 ? -2.734 2.178 14.315 1.00 62.16 73 PRO A N 1
ATOM 581 C CA . PRO A 1 73 ? -1.528 2.459 13.548 1.00 62.16 73 PRO A CA 1
ATOM 582 C C . PRO A 1 73 ? -1.427 1.534 12.327 1.00 62.16 73 PRO A C 1
ATOM 584 O O . PRO A 1 73 ? -1.533 0.313 12.436 1.00 62.16 73 PRO A O 1
ATOM 587 N N . PHE A 1 74 ? -1.209 2.134 11.155 1.00 64.00 74 PHE A N 1
ATOM 588 C CA . PHE A 1 74 ? -1.358 1.480 9.845 1.00 64.00 74 PHE A CA 1
ATOM 589 C C . PHE A 1 74 ? -0.318 0.399 9.535 1.00 64.00 74 PHE A C 1
ATOM 591 O O . PHE A 1 74 ? -0.588 -0.528 8.772 1.00 64.00 74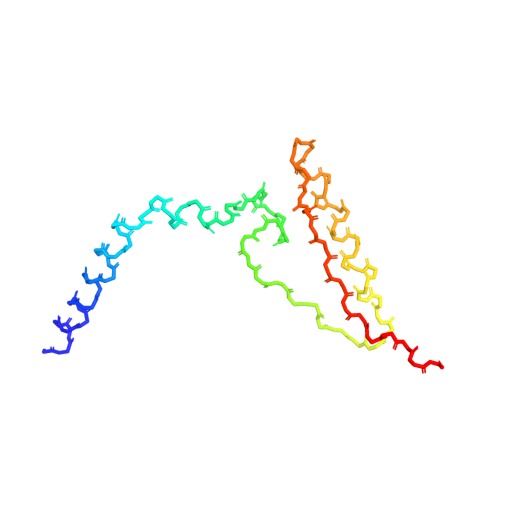 PHE A O 1
ATOM 598 N N . TYR A 1 75 ? 0.887 0.527 10.087 1.00 63.09 75 TYR A N 1
ATOM 599 C CA . TYR A 1 75 ? 1.984 -0.394 9.818 1.00 63.09 75 TYR A CA 1
ATOM 600 C C . TYR A 1 75 ? 2.462 -1.053 11.100 1.00 63.09 75 TYR A C 1
ATOM 602 O O . TYR A 1 75 ? 2.982 -0.384 11.990 1.00 63.09 75 TYR A O 1
ATOM 610 N N . GLU A 1 76 ? 2.374 -2.379 11.137 1.00 61.31 76 GLU A N 1
ATOM 611 C CA . GLU A 1 76 ? 3.121 -3.193 12.097 1.00 61.31 76 GLU A CA 1
ATOM 612 C C . GLU A 1 76 ? 4.600 -3.299 11.679 1.00 61.31 76 GLU A C 1
ATOM 614 O O . GLU A 1 76 ? 5.495 -3.311 12.522 1.00 61.31 76 GLU A O 1
ATOM 619 N N . LEU A 1 77 ? 4.872 -3.311 10.365 1.00 63.66 77 LEU A N 1
ATOM 620 C CA . LEU A 1 77 ? 6.219 -3.373 9.800 1.00 63.66 77 LEU A CA 1
ATOM 621 C C . LEU A 1 77 ? 6.284 -2.703 8.419 1.00 63.66 77 LEU A C 1
ATOM 623 O O . LEU A 1 77 ? 5.540 -3.061 7.506 1.00 63.66 77 LEU A O 1
ATOM 627 N N . VAL A 1 78 ? 7.233 -1.781 8.241 1.00 68.75 78 VAL A N 1
ATOM 628 C CA . VAL A 1 78 ? 7.615 -1.237 6.928 1.00 68.75 78 VAL A CA 1
ATOM 629 C C . VAL A 1 78 ? 8.993 -1.784 6.566 1.00 68.75 78 VAL A C 1
ATOM 631 O O . VAL A 1 78 ? 9.977 -1.479 7.237 1.00 68.75 78 VAL A O 1
ATOM 634 N N . VAL A 1 79 ? 9.082 -2.578 5.497 1.00 69.94 79 VAL A N 1
ATOM 635 C CA . VAL A 1 79 ? 10.361 -3.090 4.979 1.00 69.94 79 VAL A CA 1
ATOM 636 C C . VAL A 1 79 ? 10.769 -2.277 3.755 1.00 69.94 79 VAL A C 1
ATOM 638 O O . VAL A 1 79 ? 10.109 -2.326 2.720 1.00 69.94 79 VAL A O 1
ATOM 641 N N . ILE A 1 80 ? 11.874 -1.539 3.864 1.00 74.50 80 ILE A N 1
ATOM 642 C CA . ILE A 1 80 ? 12.495 -0.828 2.742 1.00 74.50 80 ILE A CA 1
ATOM 643 C C . ILE A 1 80 ? 13.835 -1.496 2.455 1.00 74.50 80 ILE A C 1
ATOM 645 O O . ILE A 1 80 ? 14.748 -1.454 3.276 1.00 74.50 80 ILE A O 1
ATOM 649 N N . CYS A 1 81 ? 13.965 -2.085 1.270 1.00 69.75 81 CYS A N 1
ATOM 650 C CA . CYS A 1 81 ? 15.232 -2.614 0.785 1.00 69.75 81 CYS A CA 1
ATOM 651 C C . CYS A 1 81 ? 15.838 -1.616 -0.205 1.00 69.75 81 CYS A C 1
ATOM 653 O O . CYS A 1 81 ? 15.457 -1.576 -1.373 1.00 69.75 81 CYS A O 1
ATOM 655 N N . SER A 1 82 ? 16.798 -0.813 0.242 1.00 63.91 82 SER A N 1
ATOM 656 C CA . SER A 1 82 ? 17.851 -0.328 -0.651 1.00 63.91 82 SER A CA 1
ATOM 657 C C . SER A 1 82 ? 19.006 -1.316 -0.562 1.00 63.91 82 SER A C 1
ATOM 659 O O . SER A 1 82 ? 19.279 -1.803 0.535 1.00 63.91 82 SER A O 1
ATOM 661 N N . THR A 1 83 ? 19.721 -1.591 -1.653 1.00 65.62 83 THR A N 1
ATOM 662 C CA 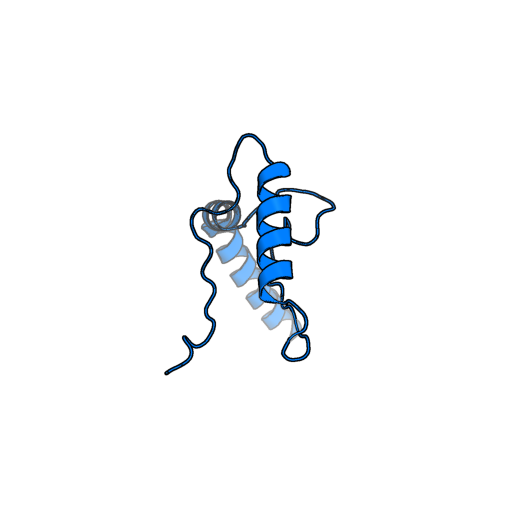. THR A 1 83 ? 21.068 -2.164 -1.530 1.00 65.62 83 THR A CA 1
ATOM 663 C C . THR A 1 83 ? 21.830 -1.312 -0.523 1.00 65.62 83 THR A C 1
ATOM 665 O O . THR A 1 83 ? 22.031 -0.120 -0.767 1.00 65.62 83 THR A O 1
ATOM 668 N N . SER A 1 84 ? 22.189 -1.890 0.627 1.00 55.59 84 SER A N 1
ATOM 669 C CA . SER A 1 84 ? 23.199 -1.309 1.502 1.00 55.59 84 SER A CA 1
ATOM 670 C C . SER A 1 84 ? 24.403 -1.087 0.606 1.00 55.59 84 SER A C 1
ATOM 672 O O . SER A 1 84 ? 24.903 -2.058 0.035 1.00 55.59 84 SER A O 1
ATOM 674 N N . GLY A 1 85 ? 24.779 0.172 0.381 1.00 52.44 85 GLY A N 1
ATOM 675 C CA . GLY A 1 85 ? 25.975 0.477 -0.383 1.00 52.44 85 GLY A CA 1
ATOM 676 C C . GLY A 1 85 ? 27.109 -0.318 0.239 1.00 52.44 85 GLY A C 1
ATOM 677 O O . GLY A 1 85 ? 27.452 -0.092 1.395 1.00 52.44 85 GLY A O 1
ATOM 678 N N . SER A 1 86 ? 27.601 -1.311 -0.492 1.00 49.91 86 SER A N 1
ATOM 679 C CA . SER A 1 86 ? 28.877 -1.928 -0.190 1.00 49.91 86 SER A CA 1
ATOM 680 C C . SER A 1 86 ? 29.906 -0.816 -0.362 1.00 49.91 86 SER A C 1
ATOM 682 O O . SER A 1 86 ? 30.194 -0.414 -1.490 1.00 49.91 86 SER A O 1
ATOM 684 N N . ILE A 1 87 ? 30.349 -0.256 0.760 1.00 40.91 87 ILE A N 1
ATOM 685 C CA . ILE A 1 87 ? 31.637 0.422 0.884 1.00 40.91 87 ILE A CA 1
ATOM 686 C C . ILE A 1 87 ? 32.562 -0.585 1.551 1.00 40.91 87 ILE A C 1
ATOM 688 O O . ILE A 1 87 ? 32.118 -1.183 2.559 1.00 40.91 87 ILE A O 1
#

Radius of gyration: 19.96 Å; chains: 1; bounding box: 54×38×41 Å

Foldseek 3Di:
DVVVVVVVVVVVVVVVCVVCVVVVVVVQLPQLDPPLPVSHPDDDDDDDDPPPCPVVVVVVSQVVVCVSDVPDRPDPDDDDDDPPPDD

pLDDT: mean 75.3, std 11.78, range [40.91, 94.56]

Sequence (87 aa):
MLEKKFADIDKKFENVLNKNKRKLENAQIKPIHDKFLFAQNGITGLIAPPGSGKTFTYLKMAAQQQELDEKNPFYELVVICSTSGSI

Organism: Trichomonas vaginalis (strain ATCC PRA-98 / G3) (NCBI:txid412133)

Secondary structure (DSSP, 8-state):
-HHHHHHHHHHHHHHHHHHTHHHHHHHS---S-SS-GGGSSS-------TTS-HHHHHHHHHHHHHTT-TTS-S-S-----------